Protein AF-A0A821HRF3-F1 (afdb_monomer)

Foldseek 3Di:
DPCQQPVPDLQGDDDAQDPDDPVDDPPPDRPLCGQPVHDDDDDDPVADDDDPDDADDDNVPDLSNPCQWDWDWDANDDDPCVVDPVRIDTPDTGGNVSPDDD

Structure (mmCIF, N/CA/C/O backbone):
data_AF-A0A821HRF3-F1
#
_entry.id   AF-A0A821HRF3-F1
#
loop_
_atom_site.group_PDB
_atom_site.id
_atom_site.type_symbol
_atom_site.label_atom_id
_atom_site.label_alt_id
_atom_site.label_comp_id
_atom_site.label_asym_id
_atom_site.label_entity_id
_atom_site.label_seq_id
_atom_site.pdbx_PDB_ins_code
_atom_site.Cartn_x
_atom_site.Cartn_y
_atom_site.Cartn_z
_atom_site.occupancy
_atom_site.B_iso_or_equiv
_atom_site.auth_seq_id
_atom_site.auth_comp_id
_atom_site.auth_asym_id
_atom_site.auth_atom_id
_atom_site.pdbx_PDB_model_num
ATOM 1 N N . MET A 1 1 ? -7.934 12.902 -0.879 1.00 73.56 1 MET A N 1
ATOM 2 C CA . MET A 1 1 ? -7.676 11.551 -1.425 1.00 73.56 1 MET A CA 1
ATOM 3 C C . MET A 1 1 ? -6.950 11.686 -2.757 1.00 73.56 1 MET A C 1
ATOM 5 O O . MET A 1 1 ? -7.300 12.603 -3.496 1.00 73.56 1 MET A O 1
ATOM 9 N N . PRO A 1 2 ? -5.943 10.854 -3.061 1.00 86.94 2 PRO A N 1
ATOM 10 C CA . PRO A 1 2 ? -5.278 10.880 -4.361 1.00 86.94 2 PRO A CA 1
ATOM 11 C C . PRO A 1 2 ? -6.200 10.274 -5.426 1.00 86.94 2 PRO A C 1
ATOM 13 O O . PRO A 1 2 ? -6.270 9.060 -5.575 1.00 86.94 2 PRO A O 1
ATOM 16 N N . VAL A 1 3 ? -6.944 11.128 -6.136 1.00 90.19 3 VAL A N 1
ATOM 17 C CA . VAL A 1 3 ? -8.017 10.718 -7.068 1.00 90.19 3 VAL A CA 1
ATOM 18 C C . VAL A 1 3 ? -7.541 9.744 -8.145 1.00 90.19 3 VAL A C 1
ATOM 20 O O . VAL A 1 3 ? -8.247 8.799 -8.460 1.00 90.19 3 VAL A O 1
ATOM 23 N N . GLN A 1 4 ? -6.304 9.907 -8.612 1.00 93.44 4 GLN A N 1
ATOM 24 C CA . GLN A 1 4 ? -5.691 9.077 -9.651 1.00 93.44 4 GLN A CA 1
ATOM 25 C C . GLN A 1 4 ? -5.400 7.632 -9.209 1.00 93.44 4 GLN A C 1
ATOM 27 O O . GLN A 1 4 ? -5.014 6.816 -10.031 1.00 93.44 4 GLN A O 1
ATOM 32 N N . ALA A 1 5 ? -5.519 7.314 -7.914 1.00 92.12 5 ALA A N 1
ATOM 33 C CA . ALA A 1 5 ? -5.417 5.939 -7.416 1.00 92.12 5 ALA A CA 1
ATOM 34 C C . ALA A 1 5 ? -6.780 5.223 -7.351 1.00 92.12 5 ALA A C 1
ATOM 36 O O . ALA A 1 5 ? -6.818 4.014 -7.143 1.00 92.12 5 ALA A O 1
ATOM 37 N N . PHE A 1 6 ? -7.892 5.959 -7.482 1.00 91.62 6 PHE A N 1
ATOM 38 C CA . PHE A 1 6 ? -9.253 5.458 -7.239 1.00 91.62 6 PHE A CA 1
ATOM 39 C C . PHE A 1 6 ? -10.254 5.863 -8.331 1.00 91.62 6 PHE A C 1
ATOM 41 O O . PHE A 1 6 ? -11.458 5.713 -8.140 1.00 91.62 6 PHE A O 1
ATOM 48 N N . ASP A 1 7 ? -9.788 6.393 -9.463 1.00 93.25 7 ASP A N 1
ATOM 49 C CA . ASP A 1 7 ? -10.635 6.831 -10.580 1.00 93.25 7 ASP A CA 1
ATOM 50 C C . ASP A 1 7 ? -10.966 5.704 -11.575 1.00 93.25 7 ASP A C 1
ATOM 52 O O . ASP A 1 7 ? -11.724 5.919 -12.520 1.00 93.25 7 ASP A O 1
ATOM 56 N N . GLY A 1 8 ? -10.418 4.501 -11.364 1.00 91.81 8 GLY A N 1
ATOM 57 C CA . GLY A 1 8 ? -10.627 3.342 -12.234 1.00 91.81 8 GLY A CA 1
ATOM 58 C C . GLY A 1 8 ? -9.991 3.484 -13.620 1.00 91.81 8 GLY A C 1
ATOM 59 O O . GLY A 1 8 ? -10.316 2.705 -14.516 1.00 91.81 8 GLY A O 1
ATOM 60 N N . ASN A 1 9 ? -9.105 4.463 -13.821 1.00 91.88 9 ASN A N 1
ATOM 61 C CA . ASN A 1 9 ? -8.481 4.740 -15.106 1.00 91.88 9 ASN A CA 1
ATOM 62 C C . ASN A 1 9 ? -6.989 4.383 -15.078 1.00 91.88 9 ASN A C 1
ATOM 64 O O . ASN A 1 9 ? -6.178 5.097 -14.508 1.00 91.88 9 ASN A O 1
ATOM 68 N N . ALA A 1 10 ? -6.599 3.323 -15.789 1.00 87.94 10 ALA A N 1
ATOM 69 C CA . ALA A 1 10 ? -5.199 2.888 -15.867 1.00 87.94 10 ALA A CA 1
ATOM 70 C C . ALA A 1 10 ? -4.263 3.870 -16.611 1.00 87.94 10 ALA A C 1
ATOM 72 O O . ALA A 1 10 ? -3.056 3.645 -16.678 1.00 87.94 10 ALA A O 1
ATOM 73 N N . ASN A 1 11 ? -4.797 4.950 -17.200 1.00 90.38 11 ASN A N 1
ATOM 74 C CA . ASN A 1 11 ? -3.987 6.000 -17.823 1.00 90.38 11 ASN A CA 1
ATOM 75 C C . ASN A 1 11 ? -3.545 7.092 -16.843 1.00 90.38 11 ASN A C 1
ATOM 77 O O . ASN A 1 11 ? -2.648 7.880 -17.156 1.00 90.38 11 ASN A O 1
ATOM 81 N N . THR A 1 12 ? -4.181 7.162 -15.678 1.00 92.38 12 THR A N 1
ATOM 82 C CA . THR A 1 12 ? -3.823 8.037 -14.566 1.00 92.38 12 THR A CA 1
ATOM 83 C C . THR A 1 12 ? -3.210 7.197 -13.448 1.00 92.38 12 THR A C 1
ATOM 85 O O . THR A 1 12 ? -3.389 5.987 -13.371 1.00 92.38 12 THR A O 1
ATOM 88 N N . LYS A 1 13 ? -2.386 7.832 -12.613 1.00 90.44 13 LYS A N 1
ATOM 89 C CA . LYS A 1 13 ? -1.656 7.154 -11.537 1.00 90.44 13 LYS A CA 1
ATOM 90 C C . LYS A 1 13 ? -1.399 8.092 -10.377 1.00 90.44 13 LYS A C 1
ATOM 92 O O . LYS A 1 13 ? -1.189 9.290 -10.565 1.00 90.44 13 LYS A O 1
ATOM 97 N N . TYR A 1 14 ? -1.348 7.521 -9.185 1.00 91.38 14 TYR A N 1
ATOM 98 C CA . TYR A 1 14 ? -0.732 8.157 -8.033 1.00 91.38 14 TYR A CA 1
ATOM 99 C C . TYR A 1 14 ? 0.721 7.694 -7.910 1.00 91.38 14 TYR A C 1
ATOM 101 O O . TYR A 1 14 ? 1.004 6.499 -7.945 1.00 91.38 14 TYR A O 1
ATOM 109 N N . THR A 1 15 ? 1.640 8.638 -7.727 1.00 87.50 15 THR A N 1
ATOM 110 C CA . THR A 1 15 ? 3.055 8.349 -7.480 1.00 87.50 15 THR A CA 1
ATOM 111 C C . THR A 1 15 ? 3.503 9.086 -6.231 1.00 87.50 15 THR A C 1
ATOM 113 O O . THR A 1 15 ? 3.341 10.301 -6.125 1.00 87.50 15 THR A O 1
ATOM 116 N N . SER A 1 16 ? 4.092 8.351 -5.294 1.00 87.88 16 SER A N 1
ATOM 117 C CA . SER A 1 16 ? 4.785 8.931 -4.150 1.00 87.88 16 SER A CA 1
ATOM 118 C C . SER A 1 16 ? 6.283 8.961 -4.432 1.00 87.88 16 SER A C 1
ATOM 120 O O . SER A 1 16 ? 6.853 7.968 -4.872 1.00 87.88 16 SER A O 1
ATOM 122 N N . PHE A 1 17 ? 6.926 10.092 -4.150 1.00 85.56 17 PHE A N 1
ATOM 123 C CA . PHE A 1 17 ? 8.386 10.224 -4.202 1.00 85.56 17 PHE A CA 1
ATOM 124 C C . PHE A 1 17 ? 9.0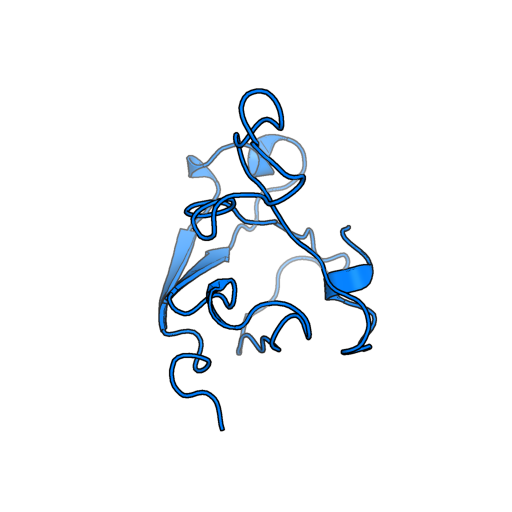19 10.179 -2.803 1.00 85.56 17 PHE A C 1
ATOM 126 O O . PHE A 1 17 ? 10.242 10.155 -2.670 1.00 85.56 17 PHE A O 1
ATOM 133 N N . GLY A 1 18 ? 8.202 10.127 -1.745 1.00 84.31 18 GLY A N 1
ATOM 134 C CA . GLY A 1 18 ? 8.680 10.167 -0.366 1.00 84.31 18 GLY A CA 1
ATOM 135 C C . GLY A 1 18 ? 9.559 11.387 -0.081 1.00 84.31 18 GLY A C 1
ATOM 136 O O . GLY A 1 18 ? 9.245 12.484 -0.542 1.00 84.31 18 GLY A O 1
ATOM 137 N N . PRO A 1 19 ? 10.665 11.222 0.667 1.00 78.56 19 PRO A N 1
ATOM 138 C CA . PRO A 1 19 ? 11.583 12.315 0.959 1.00 78.56 19 PRO A CA 1
ATOM 139 C C . PRO A 1 19 ? 12.512 12.660 -0.216 1.00 78.56 19 PRO A C 1
ATOM 141 O O . PRO A 1 19 ? 13.362 13.535 -0.051 1.00 78.56 19 PRO A O 1
ATOM 144 N N . CYS A 1 20 ? 12.402 11.991 -1.374 1.00 79.06 20 CYS A N 1
ATOM 145 C CA . CYS A 1 20 ? 13.220 12.336 -2.531 1.00 79.06 20 CYS A CA 1
ATOM 146 C C . CYS A 1 20 ? 12.941 13.775 -2.958 1.00 79.06 20 CYS A C 1
ATOM 148 O O . CYS A 1 20 ? 11.842 14.121 -3.393 1.00 79.06 20 CYS A O 1
ATOM 150 N N . LYS A 1 21 ? 13.971 14.607 -2.860 1.00 68.06 21 LYS A N 1
ATOM 151 C CA . LYS A 1 21 ? 13.973 15.966 -3.377 1.00 68.06 21 LYS A CA 1
ATOM 152 C C . LYS A 1 21 ? 14.621 15.975 -4.764 1.00 68.06 21 LYS A C 1
ATOM 154 O O . LYS A 1 21 ? 15.485 15.159 -5.075 1.00 68.06 21 LYS A O 1
ATOM 159 N N . LEU A 1 22 ? 14.182 16.908 -5.607 1.00 64.25 22 LEU A N 1
ATOM 160 C CA . LEU A 1 22 ? 14.698 17.129 -6.967 1.00 64.25 22 LEU A CA 1
ATOM 161 C C . LEU A 1 22 ? 16.137 17.682 -6.993 1.00 64.25 22 LEU A C 1
ATOM 163 O O . LEU A 1 22 ? 16.712 17.877 -8.062 1.00 64.25 22 LEU A O 1
ATOM 167 N N . ASP A 1 23 ? 16.723 17.956 -5.832 1.00 54.59 23 ASP A N 1
ATOM 168 C CA . ASP A 1 23 ? 17.923 18.766 -5.635 1.00 54.59 23 ASP A CA 1
ATOM 169 C C . ASP A 1 23 ? 19.244 18.046 -5.954 1.00 54.59 23 ASP A C 1
ATOM 171 O O . ASP A 1 23 ? 20.291 18.564 -5.594 1.00 54.59 23 ASP A O 1
ATOM 175 N N . ASN A 1 24 ? 19.219 16.919 -6.683 1.00 50.09 24 ASN A N 1
ATOM 176 C CA . ASN A 1 24 ? 20.403 16.290 -7.300 1.00 50.09 24 ASN A CA 1
ATOM 177 C C . ASN A 1 24 ? 20.104 15.479 -8.586 1.00 50.09 24 ASN A C 1
ATOM 179 O O . ASN A 1 24 ? 20.944 14.700 -9.047 1.00 50.09 24 ASN A O 1
ATOM 183 N N . CYS A 1 25 ? 18.928 15.641 -9.201 1.00 54.16 25 CYS A N 1
ATOM 184 C CA . CYS A 1 25 ? 18.578 14.922 -10.427 1.00 54.16 25 CYS A CA 1
ATOM 185 C C . CYS A 1 25 ? 19.342 15.501 -11.629 1.00 54.16 25 CYS A C 1
ATOM 187 O O . CYS A 1 25 ? 18.897 16.461 -12.260 1.00 54.16 25 CYS A O 1
ATOM 189 N N . LYS A 1 26 ? 20.475 14.895 -12.008 1.00 49.31 26 LYS A N 1
ATOM 190 C CA . LYS A 1 26 ? 21.021 15.078 -13.359 1.00 49.31 26 LYS A CA 1
ATOM 191 C C . LYS A 1 26 ? 20.011 14.506 -14.367 1.00 49.31 26 LYS A C 1
ATOM 193 O O . LYS A 1 26 ? 20.012 13.309 -14.620 1.00 49.31 26 LYS A O 1
ATOM 198 N N . GLY A 1 27 ? 19.141 15.359 -14.915 1.00 54.16 27 GLY A N 1
ATOM 199 C CA . GLY A 1 27 ? 18.286 15.031 -16.065 1.00 54.16 27 GLY A CA 1
ATOM 200 C C . GLY A 1 27 ? 16.801 14.751 -15.799 1.00 54.16 27 GLY A C 1
ATOM 201 O O . GLY A 1 27 ? 16.228 13.951 -16.525 1.00 54.16 27 GLY A O 1
ATOM 202 N N . ASN A 1 28 ? 16.151 15.398 -14.820 1.00 56.56 28 ASN A N 1
ATOM 203 C CA . ASN A 1 28 ? 14.689 15.306 -14.587 1.00 56.56 28 ASN A CA 1
ATOM 204 C C . ASN A 1 28 ? 14.133 13.900 -14.265 1.00 56.56 28 ASN A C 1
ATOM 206 O O . ASN A 1 28 ? 12.922 13.692 -14.319 1.00 56.56 28 ASN A O 1
ATOM 210 N N . LEU A 1 29 ? 14.984 12.938 -13.904 1.00 62.78 29 LEU A N 1
ATOM 211 C CA . LEU A 1 29 ? 14.566 11.591 -13.515 1.00 62.78 29 LEU A CA 1
ATOM 212 C C . LEU A 1 29 ? 14.686 11.427 -11.998 1.00 62.78 29 LEU A C 1
ATOM 214 O O . LEU A 1 29 ? 15.755 11.641 -11.423 1.00 62.78 29 LEU A O 1
ATOM 218 N N . PHE A 1 30 ? 13.586 11.043 -11.349 1.00 68.38 30 PHE A N 1
ATOM 219 C CA . PHE A 1 30 ? 13.629 10.559 -9.972 1.00 68.38 30 PHE A CA 1
ATOM 220 C C . PHE A 1 30 ? 14.274 9.166 -9.952 1.00 68.38 30 PHE A C 1
ATOM 222 O O . PHE A 1 30 ? 13.942 8.346 -10.812 1.00 68.38 30 PHE A O 1
ATOM 229 N N . PRO A 1 31 ? 15.163 8.870 -8.989 1.00 74.31 31 PRO A N 1
ATOM 230 C CA . PRO A 1 31 ? 15.632 7.510 -8.752 1.00 74.31 31 PRO A CA 1
ATOM 231 C C . PRO A 1 31 ? 14.480 6.498 -8.635 1.00 74.31 31 PRO A C 1
ATOM 233 O O . PRO A 1 31 ? 13.439 6.793 -8.050 1.00 74.31 31 PRO A O 1
ATOM 236 N N . GLU A 1 32 ? 14.679 5.283 -9.154 1.00 75.50 32 GLU A N 1
ATOM 237 C CA . GLU A 1 32 ? 13.672 4.201 -9.152 1.00 75.50 32 GLU A CA 1
ATOM 238 C C . GLU A 1 32 ? 13.251 3.774 -7.736 1.00 75.50 32 GLU A C 1
ATOM 240 O O . GLU A 1 32 ? 12.167 3.238 -7.541 1.00 75.50 32 GLU A O 1
ATOM 245 N N . ASN A 1 33 ? 14.098 4.034 -6.739 1.00 80.81 33 ASN A N 1
ATOM 246 C CA . ASN A 1 33 ? 13.844 3.750 -5.330 1.00 80.81 33 ASN A CA 1
ATOM 247 C C . ASN A 1 33 ? 13.122 4.894 -4.589 1.00 80.81 33 ASN A C 1
ATOM 249 O O . ASN A 1 33 ? 12.896 4.797 -3.379 1.00 80.81 33 ASN A O 1
ATOM 253 N N . CYS A 1 34 ? 12.760 5.981 -5.275 1.00 84.19 34 CYS A N 1
ATOM 254 C CA . CYS A 1 34 ? 11.924 7.019 -4.684 1.00 84.19 34 CYS A CA 1
ATOM 255 C C . CYS A 1 34 ? 10.518 6.489 -4.411 1.00 84.19 34 CYS A C 1
ATOM 257 O O . CYS A 1 34 ? 9.931 5.794 -5.233 1.00 84.19 34 CYS A O 1
ATOM 259 N N . GLY A 1 35 ? 9.982 6.821 -3.237 1.00 85.31 35 GLY A N 1
ATOM 260 C CA . GLY A 1 35 ? 8.695 6.293 -2.782 1.00 85.31 35 GLY A CA 1
ATOM 261 C C . GLY A 1 35 ? 8.766 4.940 -2.068 1.00 85.31 35 GLY A C 1
ATOM 262 O O . GLY A 1 35 ? 7.745 4.506 -1.531 1.00 85.31 35 GLY A O 1
ATOM 263 N N . LEU A 1 36 ? 9.937 4.294 -1.970 1.00 88.88 36 LEU A N 1
ATOM 264 C CA . LEU A 1 36 ? 10.089 3.123 -1.099 1.00 88.88 36 LEU A CA 1
ATOM 265 C C . LEU A 1 36 ? 9.745 3.478 0.352 1.00 88.88 36 LEU A C 1
ATOM 267 O O . LEU A 1 36 ? 10.100 4.551 0.842 1.00 88.88 36 LEU A O 1
ATOM 271 N N . ASN A 1 37 ? 9.069 2.553 1.038 1.00 90.00 37 ASN A N 1
ATOM 272 C CA . ASN A 1 37 ? 8.569 2.724 2.409 1.00 90.00 37 ASN A CA 1
ATOM 273 C C . ASN A 1 37 ? 7.643 3.939 2.583 1.00 90.00 37 ASN A 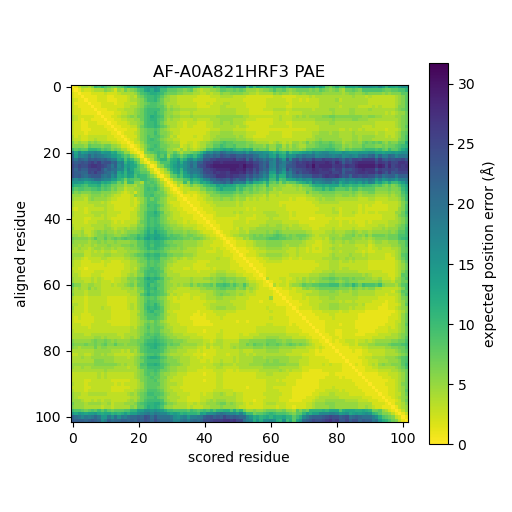C 1
ATOM 275 O O . ASN A 1 37 ? 7.545 4.509 3.668 1.00 90.00 37 ASN A O 1
ATOM 279 N N . THR A 1 38 ? 6.968 4.345 1.509 1.00 90.62 38 THR A N 1
ATOM 280 C CA . THR A 1 38 ? 5.884 5.322 1.569 1.00 90.62 38 THR A CA 1
ATOM 281 C C . THR A 1 38 ? 4.559 4.644 1.290 1.00 90.62 38 THR A C 1
ATOM 283 O O . THR A 1 38 ? 4.500 3.530 0.773 1.00 90.62 38 THR A O 1
ATOM 286 N N . GLY A 1 39 ? 3.484 5.338 1.625 1.00 90.38 39 GLY A N 1
ATOM 287 C CA . GLY A 1 39 ? 2.144 4.862 1.371 1.00 90.38 39 GLY A CA 1
ATOM 288 C C . GLY A 1 39 ? 1.147 5.997 1.469 1.00 90.38 39 GLY A C 1
ATOM 289 O O . GLY A 1 39 ? 1.497 7.174 1.579 1.00 90.38 39 GLY A O 1
ATOM 290 N N . LEU A 1 40 ? -0.114 5.611 1.440 1.00 91.75 40 LEU A N 1
ATOM 291 C CA . LEU A 1 40 ? -1.250 6.486 1.643 1.00 91.75 40 LEU A CA 1
ATOM 292 C C . LEU A 1 40 ? -2.224 5.771 2.569 1.00 91.75 40 LEU A C 1
ATOM 294 O O . LEU A 1 40 ? -2.271 4.543 2.596 1.00 91.75 40 LEU A O 1
ATOM 298 N N . TYR A 1 41 ? -3.028 6.544 3.285 1.00 92.31 41 TYR A N 1
ATOM 299 C CA . TYR A 1 41 ? -4.150 6.005 4.035 1.00 92.31 41 TYR A CA 1
ATOM 300 C C . TYR A 1 41 ? -5.453 6.663 3.592 1.00 92.31 41 TYR A C 1
ATOM 302 O O . TYR A 1 41 ? -5.467 7.773 3.049 1.00 92.31 41 TYR A O 1
ATOM 310 N N . LEU A 1 42 ? -6.556 5.959 3.826 1.00 90.00 42 LEU A N 1
ATOM 311 C CA . LEU A 1 42 ? -7.901 6.373 3.450 1.00 90.00 42 LEU A CA 1
ATOM 312 C C . LEU A 1 42 ? -8.802 6.250 4.675 1.00 90.00 42 LEU A C 1
ATOM 314 O O . LEU A 1 42 ? -8.747 5.246 5.381 1.00 90.00 42 LEU A O 1
ATOM 318 N N . ALA A 1 43 ? -9.657 7.245 4.897 1.00 89.88 43 ALA A N 1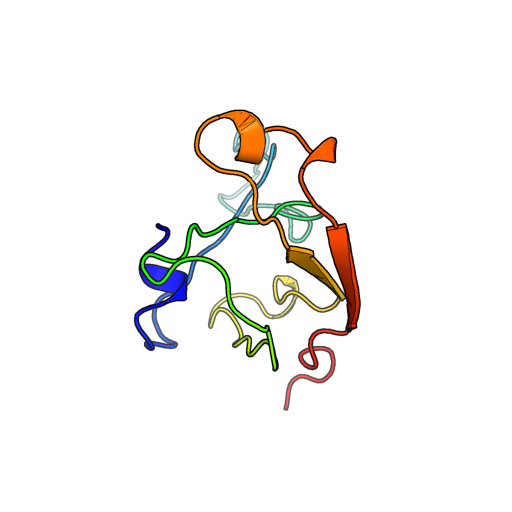
ATOM 319 C CA . ALA A 1 43 ? -10.767 7.128 5.834 1.00 89.88 43 ALA A CA 1
ATOM 320 C C . ALA A 1 43 ? -12.027 6.756 5.046 1.00 89.88 43 ALA A C 1
ATOM 322 O O . ALA A 1 43 ? -12.471 7.515 4.182 1.00 89.88 43 ALA A O 1
ATOM 323 N N . LEU A 1 44 ? -12.590 5.582 5.324 1.00 87.94 44 LEU A N 1
ATOM 324 C CA . LEU A 1 44 ? -13.804 5.117 4.662 1.00 87.94 44 LEU A CA 1
ATOM 325 C C . LEU A 1 44 ? -15.020 5.848 5.235 1.00 87.94 44 LEU A C 1
ATOM 327 O O . LEU A 1 44 ? -15.269 5.808 6.439 1.00 87.94 44 LEU A O 1
ATOM 331 N N . GLN A 1 45 ? -15.808 6.493 4.371 1.00 87.56 45 GLN A N 1
ATOM 332 C CA . GLN A 1 45 ? -17.008 7.224 4.802 1.00 87.56 45 GLN A CA 1
ATOM 333 C C . GLN A 1 45 ? -18.080 6.307 5.405 1.00 87.56 45 GLN A C 1
ATOM 335 O O . GLN A 1 45 ? -18.862 6.745 6.241 1.00 87.56 45 GLN A O 1
ATOM 340 N N . GLN A 1 46 ? -18.091 5.031 5.014 1.00 88.25 46 GLN A N 1
ATOM 341 C CA . GLN A 1 46 ? -19.010 4.020 5.542 1.00 88.25 46 GLN A CA 1
ATOM 342 C C . GLN A 1 46 ? -18.650 3.520 6.955 1.00 88.25 46 GLN A C 1
ATOM 344 O O . GLN A 1 46 ? -19.371 2.689 7.502 1.00 88.25 46 GLN A O 1
ATOM 349 N N . GLY A 1 47 ? -17.557 4.008 7.553 1.00 88.31 47 GLY A N 1
ATOM 350 C CA . GLY A 1 47 ? -17.091 3.578 8.870 1.00 88.31 47 GLY A CA 1
ATOM 351 C C . GLY A 1 47 ? -16.257 2.296 8.821 1.00 88.31 47 GLY A C 1
ATOM 352 O O . GLY A 1 47 ? -15.566 2.034 7.839 1.00 88.31 47 GLY A O 1
ATOM 353 N N . ALA A 1 48 ? -16.288 1.520 9.907 1.00 90.56 48 ALA A N 1
ATOM 354 C CA . ALA A 1 48 ? -15.496 0.299 10.042 1.00 90.56 48 ALA A CA 1
ATOM 355 C C . ALA A 1 48 ? -15.968 -0.794 9.068 1.00 90.56 48 ALA A C 1
ATOM 357 O O . ALA A 1 48 ? -17.158 -1.097 8.980 1.00 90.56 48 ALA A O 1
ATOM 358 N N . THR A 1 49 ? -15.022 -1.413 8.362 1.00 91.44 49 THR A N 1
ATOM 359 C CA . THR A 1 49 ? -15.293 -2.426 7.332 1.00 91.44 49 THR A CA 1
ATOM 360 C C . THR A 1 49 ? -14.301 -3.571 7.389 1.00 91.44 49 THR A C 1
ATOM 362 O O . THR A 1 49 ? -13.131 -3.369 7.712 1.00 91.44 49 THR A O 1
ATOM 365 N N . PHE A 1 50 ? -14.735 -4.753 6.960 1.00 91.62 50 PHE A N 1
ATOM 366 C CA . PHE A 1 50 ? -13.835 -5.874 6.715 1.00 91.62 50 PHE A CA 1
ATOM 367 C C . PHE A 1 50 ? -13.143 -5.725 5.361 1.00 91.62 50 PHE A C 1
ATOM 369 O O . PHE A 1 50 ? -13.804 -5.578 4.333 1.00 91.62 50 PHE A O 1
ATOM 376 N N . ILE A 1 51 ? -11.812 -5.794 5.359 1.00 90.94 51 ILE A N 1
ATOM 377 C CA . ILE A 1 51 ? -11.033 -5.844 4.123 1.00 90.94 51 ILE A CA 1
ATOM 378 C C . ILE A 1 51 ? -10.991 -7.293 3.639 1.00 90.94 51 ILE A C 1
ATOM 380 O O . ILE A 1 51 ? -10.540 -8.176 4.363 1.00 90.94 51 ILE A O 1
ATOM 384 N N . VAL A 1 52 ? -11.455 -7.526 2.412 1.00 93.12 52 VAL A N 1
ATOM 385 C CA . VAL A 1 52 ? -11.479 -8.860 1.782 1.00 93.12 52 VAL A CA 1
ATOM 386 C C . VAL A 1 52 ? -10.408 -9.035 0.704 1.00 93.12 52 VAL A C 1
ATOM 388 O O . VAL A 1 52 ? -10.153 -10.152 0.267 1.00 93.12 52 VAL A O 1
ATOM 391 N N . GLY A 1 53 ? -9.768 -7.945 0.278 1.00 91.50 53 GLY A N 1
ATOM 392 C CA . GLY A 1 53 ? -8.720 -7.972 -0.733 1.00 91.50 53 GLY A CA 1
ATOM 393 C C . GLY A 1 53 ? -8.175 -6.585 -1.058 1.00 91.50 53 GLY A C 1
ATOM 394 O O . GLY A 1 53 ? -8.761 -5.567 -0.690 1.00 91.50 53 GLY A O 1
ATOM 395 N N . LEU A 1 54 ? -7.048 -6.576 -1.765 1.00 91.12 54 LEU A N 1
ATOM 396 C CA . LEU A 1 54 ? -6.400 -5.397 -2.329 1.00 91.12 54 LEU A CA 1
ATOM 397 C C . L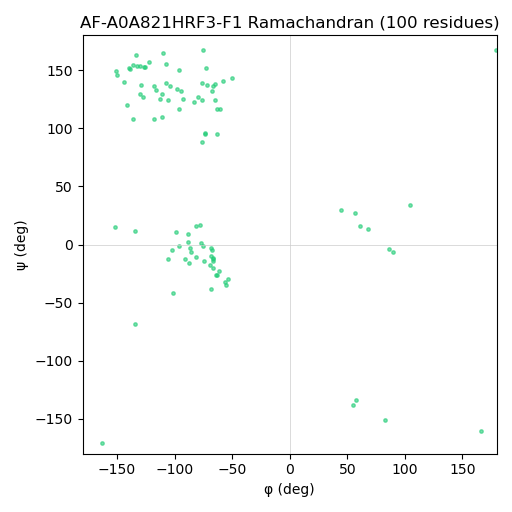EU A 1 54 ? -6.102 -5.696 -3.799 1.00 91.12 54 LEU A C 1
ATOM 399 O O . LEU A 1 54 ? -5.513 -6.730 -4.106 1.00 91.12 54 LEU A O 1
ATOM 403 N N . GLN A 1 55 ? -6.494 -4.790 -4.690 1.00 92.12 55 GLN A N 1
ATOM 404 C CA . GLN A 1 55 ? -6.150 -4.855 -6.105 1.00 92.12 55 GLN A CA 1
ATOM 405 C C . GLN A 1 55 ? -5.289 -3.646 -6.458 1.00 92.12 55 GLN A C 1
ATOM 407 O O . GLN A 1 55 ? -5.611 -2.519 -6.089 1.00 92.12 55 GLN A O 1
ATOM 412 N N . LEU A 1 56 ? -4.194 -3.897 -7.167 1.00 91.81 56 LEU A N 1
ATOM 413 C CA . LEU A 1 56 ? -3.274 -2.882 -7.664 1.00 91.81 56 LEU A CA 1
ATOM 414 C C . LEU A 1 56 ? -3.114 -3.062 -9.174 1.00 91.81 56 LEU A C 1
ATOM 416 O O . LEU A 1 56 ? -3.264 -4.168 -9.693 1.00 91.81 56 LEU A O 1
ATOM 420 N N . SER A 1 57 ? -2.808 -1.969 -9.865 1.00 90.44 57 SER A N 1
ATOM 421 C CA . SER A 1 57 ? -2.460 -1.961 -11.287 1.00 90.44 57 SER A CA 1
ATOM 422 C C . SER A 1 57 ? -1.170 -1.170 -11.486 1.00 90.44 57 SER A C 1
ATOM 424 O O . SER A 1 57 ? -0.830 -0.325 -10.653 1.00 90.44 57 SER A O 1
ATOM 426 N N . THR A 1 58 ? -0.428 -1.493 -12.543 1.00 89.69 58 THR A N 1
ATOM 427 C CA . THR A 1 58 ? 0.853 -0.851 -12.857 1.00 89.69 58 THR A CA 1
ATOM 428 C C . THR A 1 58 ? 0.647 0.574 -13.368 1.00 89.69 58 THR A C 1
ATOM 430 O O . THR A 1 58 ? -0.387 0.915 -13.943 1.00 89.69 58 THR A O 1
ATOM 433 N N . GLY A 1 59 ? 1.642 1.434 -13.148 1.00 85.69 59 GLY A N 1
ATOM 434 C CA . GLY A 1 59 ? 1.538 2.883 -13.368 1.00 85.69 59 GLY A CA 1
ATOM 435 C C . GLY A 1 59 ? 1.721 3.366 -14.810 1.00 85.69 59 GLY A C 1
ATOM 436 O O . GLY A 1 59 ? 2.000 4.548 -14.994 1.00 85.69 59 GLY A O 1
ATOM 437 N N . 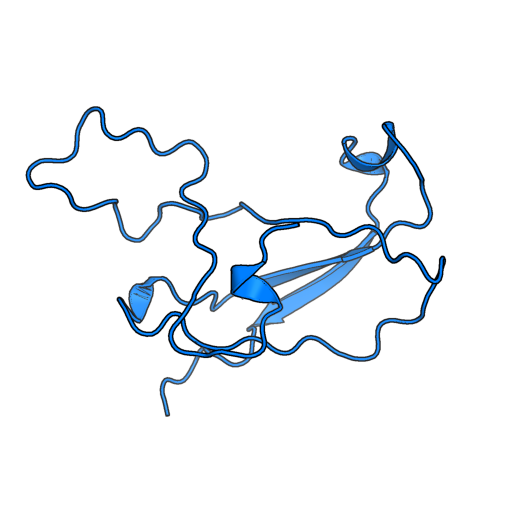ASN A 1 60 ? 1.633 2.488 -15.816 1.00 84.81 60 ASN A N 1
ATOM 438 C CA . ASN A 1 60 ? 1.827 2.771 -17.250 1.00 84.81 60 ASN A CA 1
ATOM 439 C C . ASN A 1 60 ? 3.047 3.652 -17.625 1.00 84.81 60 ASN A C 1
ATOM 441 O O . ASN A 1 60 ? 3.004 4.389 -18.610 1.00 84.81 60 ASN A O 1
ATOM 445 N N . ASP A 1 61 ? 4.131 3.616 -16.841 1.00 83.50 61 ASP A N 1
ATOM 446 C CA . ASP A 1 61 ? 5.277 4.517 -17.007 1.00 83.50 61 ASP A CA 1
ATOM 447 C C . ASP A 1 61 ? 6.654 3.832 -16.945 1.00 83.50 61 ASP A C 1
ATOM 449 O O . ASP A 1 61 ? 7.344 3.761 -17.957 1.00 83.50 61 ASP A O 1
ATOM 453 N N . PHE A 1 62 ? 7.071 3.328 -15.784 1.00 83.75 62 PHE A N 1
ATOM 454 C CA . PHE A 1 62 ? 8.338 2.643 -15.559 1.00 83.75 62 PHE A CA 1
ATOM 455 C C . PHE A 1 62 ? 8.073 1.394 -14.706 1.00 83.75 62 PHE A C 1
ATOM 457 O O . PHE A 1 62 ? 7.868 1.549 -13.500 1.00 83.75 62 PHE A O 1
ATOM 464 N N . PRO A 1 63 ? 8.162 0.173 -15.279 1.00 84.75 63 PRO A N 1
ATOM 465 C CA . PRO A 1 63 ? 7.855 -1.080 -14.571 1.00 84.75 63 PRO A CA 1
ATOM 466 C C . PRO A 1 63 ? 8.613 -1.258 -13.250 1.00 84.75 63 PRO A C 1
ATOM 468 O O . PRO A 1 63 ? 8.131 -1.833 -12.282 1.00 84.75 63 PRO A O 1
ATOM 471 N N . ARG A 1 64 ? 9.822 -0.693 -13.158 1.00 83.56 64 ARG A N 1
ATOM 472 C CA . ARG A 1 64 ? 10.646 -0.750 -11.943 1.00 83.56 64 ARG A CA 1
ATOM 473 C C . ARG A 1 64 ? 10.077 0.012 -10.743 1.00 83.56 64 ARG A C 1
ATOM 475 O O . ARG A 1 64 ? 10.584 -0.167 -9.641 1.00 83.56 64 ARG A O 1
ATOM 482 N N . ARG A 1 65 ? 9.063 0.856 -10.944 1.00 85.50 65 ARG A N 1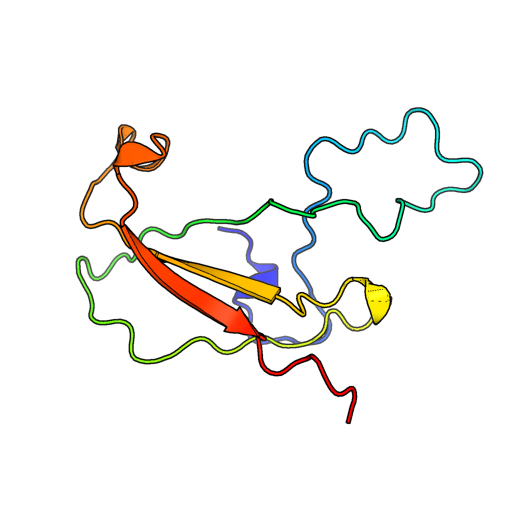
ATOM 483 C CA . ARG A 1 65 ? 8.360 1.573 -9.869 1.00 85.50 65 ARG A CA 1
ATOM 484 C C . ARG A 1 65 ? 7.083 0.871 -9.418 1.00 85.50 65 ARG A C 1
ATOM 486 O O . ARG A 1 65 ? 6.434 1.363 -8.495 1.00 85.50 65 ARG A O 1
ATOM 493 N N . ASP A 1 66 ? 6.728 -0.254 -10.034 1.00 89.25 66 ASP A N 1
ATOM 494 C CA . ASP A 1 66 ? 5.562 -1.012 -9.609 1.00 89.25 66 ASP A CA 1
ATOM 495 C C . ASP A 1 66 ? 5.774 -1.572 -8.191 1.00 89.25 66 ASP A C 1
ATOM 497 O O . ASP A 1 66 ? 6.866 -2.044 -7.846 1.00 89.25 66 ASP A O 1
ATOM 501 N N . PRO A 1 67 ? 4.750 -1.519 -7.322 1.00 90.31 67 PRO A N 1
ATOM 502 C CA . PRO A 1 67 ? 4.890 -1.920 -5.930 1.00 90.31 67 PRO A CA 1
ATOM 503 C C . PRO A 1 67 ? 4.915 -3.446 -5.818 1.00 90.31 67 PRO A C 1
ATOM 505 O O . PRO A 1 67 ? 3.881 -4.079 -5.638 1.00 90.31 67 PRO A O 1
ATOM 508 N N . ILE A 1 68 ? 6.097 -4.058 -5.919 1.00 91.94 68 ILE A N 1
ATOM 509 C CA . ILE A 1 68 ? 6.257 -5.523 -5.856 1.00 91.94 68 ILE A CA 1
ATOM 510 C C . ILE A 1 68 ? 5.951 -6.079 -4.461 1.00 91.94 68 ILE A C 1
ATOM 512 O O . ILE A 1 68 ? 5.357 -7.150 -4.333 1.00 91.94 68 ILE A O 1
ATOM 516 N N . MET A 1 69 ? 6.349 -5.343 -3.421 1.00 93.56 69 MET A N 1
ATOM 517 C CA . MET A 1 69 ? 6.118 -5.666 -2.014 1.00 93.56 69 MET A CA 1
ATOM 518 C C . MET A 1 69 ? 5.257 -4.577 -1.384 1.00 93.56 69 MET A C 1
ATOM 520 O O . MET A 1 69 ? 5.510 -3.393 -1.603 1.00 93.56 69 MET A O 1
ATOM 524 N N . VAL A 1 70 ? 4.265 -4.972 -0.590 1.00 95.62 70 VAL A N 1
ATOM 525 C CA . VAL A 1 70 ? 3.334 -4.055 0.072 1.00 95.62 70 VAL A CA 1
ATOM 526 C C . VAL A 1 70 ? 3.045 -4.497 1.498 1.00 95.62 70 VAL A C 1
ATOM 528 O O . VAL A 1 70 ? 3.047 -5.690 1.813 1.00 95.62 70 VAL A O 1
ATOM 531 N N . THR A 1 71 ? 2.743 -3.518 2.344 1.00 96.44 71 THR A N 1
ATOM 532 C CA . THR A 1 71 ? 2.031 -3.727 3.601 1.00 96.44 71 THR A CA 1
ATOM 533 C C . THR A 1 71 ? 0.613 -3.184 3.461 1.00 96.44 71 THR A C 1
ATOM 535 O O . THR A 1 71 ? 0.387 -2.134 2.862 1.00 96.44 71 THR A O 1
ATOM 538 N N . LEU A 1 72 ? -0.354 -3.919 3.998 1.00 96.12 72 LEU A N 1
ATOM 539 C CA . LEU A 1 72 ? -1.719 -3.454 4.198 1.00 96.12 72 LEU A CA 1
ATOM 540 C C . LEU A 1 72 ? -1.946 -3.356 5.698 1.00 96.12 72 LEU A C 1
ATOM 542 O O . LEU A 1 72 ? -1.767 -4.337 6.422 1.00 96.12 72 LEU A O 1
ATOM 546 N N . GLU A 1 73 ? -2.363 -2.184 6.147 1.00 96.00 73 GLU A N 1
ATOM 547 C CA . GLU A 1 73 ? -2.632 -1.891 7.548 1.00 96.00 73 GLU A CA 1
ATOM 548 C C . GLU A 1 73 ? -4.040 -1.313 7.690 1.00 96.00 73 GLU A C 1
ATOM 550 O O . GLU A 1 73 ? -4.575 -0.706 6.761 1.00 96.00 73 GLU A O 1
ATOM 555 N N . GLY A 1 74 ? -4.650 -1.504 8.858 1.00 95.50 74 GLY A N 1
ATOM 556 C CA . GLY A 1 74 ? -5.978 -0.982 9.165 1.00 95.50 74 GLY A CA 1
ATOM 557 C C . GLY A 1 74 ? -6.033 -0.287 10.515 1.00 95.50 74 GLY A C 1
ATOM 558 O O . GLY A 1 74 ? -5.275 -0.606 11.431 1.00 95.50 74 GLY A O 1
ATOM 559 N N . SER A 1 75 ? -6.964 0.656 10.639 1.00 95.19 75 SER A N 1
ATOM 560 C CA . SER A 1 75 ? -7.252 1.358 11.882 1.00 95.19 75 SER A CA 1
ATOM 561 C C . SER A 1 75 ? -8.746 1.640 12.003 1.00 95.19 75 SER A C 1
ATOM 563 O O . SER A 1 75 ? -9.381 2.041 11.032 1.00 95.19 75 SER A O 1
ATOM 565 N N . ASN A 1 76 ? -9.284 1.482 13.213 1.00 93.81 76 ASN A N 1
ATOM 566 C CA . ASN A 1 76 ? -10.619 1.969 13.585 1.00 93.81 76 ASN A CA 1
ATOM 567 C C . ASN A 1 76 ? -10.551 3.310 14.345 1.00 93.81 76 ASN A C 1
ATOM 569 O O . ASN A 1 76 ? -11.540 3.740 14.935 1.00 93.81 76 ASN A O 1
ATOM 573 N N . GLN A 1 77 ? -9.379 3.953 14.383 1.00 93.94 77 GLN A N 1
ATOM 574 C CA . GLN A 1 77 ? -9.215 5.289 14.953 1.00 93.94 77 GLN A CA 1
ATOM 575 C C . GLN A 1 77 ? -9.770 6.362 14.005 1.00 93.94 77 GLN A C 1
ATOM 577 O O . GLN A 1 77 ? -10.052 6.107 12.836 1.00 93.94 77 GLN A O 1
ATOM 582 N N . SER A 1 78 ? -9.918 7.589 14.504 1.00 91.38 78 SER A N 1
ATOM 583 C CA . SER A 1 78 ? -10.440 8.717 13.731 1.00 91.38 78 SER A CA 1
ATOM 584 C C . SER A 1 78 ? -9.598 9.981 13.909 1.00 91.38 78 SER A C 1
ATOM 586 O O . SER A 1 78 ? -8.790 10.102 14.834 1.00 91.38 78 SER A O 1
ATOM 588 N N . GLY A 1 79 ? -9.781 10.935 12.992 1.00 89.88 79 GLY A N 1
ATOM 589 C CA . GLY A 1 79 ? -9.152 12.251 13.063 1.00 89.88 79 GLY A CA 1
ATOM 590 C C . GLY A 1 79 ? -7.626 12.184 13.120 1.00 89.88 79 GLY A C 1
ATOM 591 O O . GLY A 1 79 ? -6.988 11.458 12.358 1.00 89.88 79 GLY A O 1
ATOM 592 N N . THR A 1 80 ? -7.038 12.949 14.037 1.00 92.62 80 THR A N 1
ATOM 593 C CA . THR A 1 80 ? -5.582 13.072 14.181 1.00 92.62 80 THR A CA 1
ATOM 594 C C . THR A 1 80 ? -4.906 11.784 14.635 1.00 92.62 80 THR A C 1
ATOM 596 O O . THR A 1 80 ? -3.721 11.624 14.385 1.00 92.62 80 THR A O 1
ATOM 599 N N . ASN A 1 81 ? -5.623 10.834 15.243 1.00 94.25 81 ASN A N 1
ATOM 600 C CA . ASN A 1 81 ? -5.010 9.569 15.655 1.00 94.25 81 ASN A CA 1
ATOM 601 C C . ASN A 1 81 ? -4.502 8.764 14.452 1.00 94.25 81 ASN A C 1
ATOM 603 O O . ASN A 1 81 ? -3.541 8.014 14.593 1.00 94.25 81 ASN A O 1
ATOM 607 N N . LEU A 1 82 ? -5.078 8.947 13.260 1.00 92.94 82 LEU A N 1
ATOM 608 C CA . LEU A 1 82 ? -4.637 8.259 12.041 1.00 92.94 82 LEU A CA 1
ATOM 609 C C . LEU A 1 82 ? -3.233 8.678 11.575 1.00 92.94 82 LEU A C 1
ATOM 611 O O . LEU A 1 82 ? -2.632 7.974 10.767 1.00 92.94 82 LEU A O 1
ATOM 615 N N . THR A 1 83 ? -2.678 9.780 12.091 1.00 92.19 83 THR A N 1
ATOM 616 C CA . THR A 1 83 ? -1.293 10.190 11.797 1.00 92.19 83 THR A CA 1
ATOM 617 C C . THR A 1 83 ? -0.262 9.525 12.709 1.00 92.19 83 THR A C 1
ATOM 619 O O . THR A 1 83 ? 0.939 9.668 12.485 1.00 92.19 83 THR A O 1
ATOM 622 N N . LEU A 1 84 ? -0.708 8.783 13.726 1.00 93.94 84 LEU A N 1
ATOM 623 C CA . LEU A 1 84 ? 0.159 8.042 14.634 1.00 93.94 84 LEU A CA 1
ATOM 624 C C . LEU A 1 84 ? 0.337 6.615 14.122 1.00 93.94 84 LEU A C 1
ATOM 626 O O . LEU A 1 84 ? -0.642 5.889 13.962 1.00 93.94 84 LEU A O 1
ATOM 630 N N . GLY A 1 85 ? 1.585 6.179 13.941 1.00 91.00 85 GLY A N 1
ATOM 631 C CA . GLY A 1 85 ? 1.887 4.801 13.528 1.00 91.00 85 GLY A CA 1
ATOM 632 C C . GLY A 1 85 ? 1.296 3.747 14.473 1.00 91.00 85 GLY A C 1
ATOM 633 O O . GLY A 1 85 ? 0.831 2.708 14.025 1.00 91.00 85 GLY A O 1
ATOM 634 N N . SER A 1 86 ? 1.201 4.049 15.772 1.00 95.75 86 SER A N 1
ATOM 635 C CA . SER A 1 86 ? 0.602 3.161 16.779 1.00 95.75 86 SER A CA 1
ATOM 636 C C . SER A 1 86 ? -0.904 2.932 16.611 1.00 95.75 86 SER A C 1
ATOM 638 O O . SER A 1 86 ? -1.463 2.069 17.282 1.00 95.75 86 SER A O 1
ATOM 640 N N . SER A 1 87 ? -1.576 3.706 15.757 1.00 96.69 87 SER A N 1
ATOM 641 C CA . SER A 1 87 ? -2.998 3.524 15.452 1.00 96.69 87 SER A CA 1
ATOM 642 C C . SER A 1 87 ? -3.253 2.430 14.419 1.00 96.69 87 SER A C 1
ATOM 644 O O . SER A 1 87 ? -4.412 2.067 14.210 1.00 96.69 87 SER A O 1
ATOM 646 N N . TRP A 1 88 ? -2.211 1.927 13.762 1.00 96.50 88 TRP A N 1
ATOM 647 C CA . TRP A 1 88 ? -2.313 1.003 12.641 1.00 96.50 88 TRP A CA 1
ATOM 648 C C . TRP A 1 88 ? -1.968 -0.419 13.073 1.00 96.50 88 TRP A C 1
ATOM 650 O O . TRP A 1 88 ? -1.020 -0.659 13.815 1.00 96.50 88 TRP A O 1
ATOM 660 N N . THR A 1 89 ? -2.774 -1.375 12.620 1.00 96.56 89 THR A N 1
ATOM 661 C CA . THR A 1 89 ? -2.531 -2.807 12.803 1.00 96.56 89 THR A CA 1
ATOM 662 C C . THR A 1 89 ? -2.198 -3.425 11.458 1.00 96.56 89 THR A C 1
ATOM 664 O O . THR A 1 89 ? -2.940 -3.236 10.492 1.00 96.56 89 THR A O 1
ATOM 667 N N . LEU A 1 90 ? -1.103 -4.183 11.400 1.00 96.88 90 LEU A N 1
ATOM 668 C CA . LEU A 1 90 ? -0.715 -4.921 10.205 1.00 96.88 90 LEU A CA 1
ATOM 669 C C . LEU A 1 90 ? -1.755 -6.000 9.878 1.00 96.88 90 LEU A C 1
ATOM 671 O O . LEU A 1 90 ? -2.038 -6.867 10.702 1.00 96.88 90 LEU A O 1
ATOM 675 N N . ILE A 1 91 ? -2.291 -5.952 8.661 1.00 95.94 91 ILE A N 1
ATOM 676 C CA . ILE A 1 91 ? -3.228 -6.943 8.115 1.00 95.94 91 ILE A CA 1
ATOM 677 C C . ILE A 1 91 ? -2.488 -7.899 7.177 1.00 95.94 91 ILE A C 1
ATOM 679 O O . ILE A 1 91 ? -2.717 -9.106 7.213 1.00 95.94 91 ILE A O 1
ATOM 683 N N . TYR A 1 92 ? -1.589 -7.374 6.341 1.00 96.56 92 TYR A N 1
ATOM 684 C CA . TYR A 1 92 ? -0.818 -8.164 5.383 1.00 96.56 92 TYR A CA 1
ATOM 685 C C . TYR A 1 92 ? 0.556 -7.542 5.119 1.00 96.56 92 TYR A C 1
ATOM 687 O O . TYR A 1 92 ? 0.690 -6.323 5.081 1.00 96.56 92 TYR A O 1
ATOM 695 N N . SER A 1 93 ? 1.564 -8.386 4.893 1.00 96.88 93 SER A N 1
ATOM 696 C CA . SER A 1 93 ? 2.894 -7.996 4.416 1.00 96.88 93 SER A CA 1
ATOM 697 C C . SER A 1 93 ? 3.392 -9.049 3.433 1.00 96.88 93 SER A C 1
ATOM 699 O O . SER A 1 93 ? 3.488 -10.228 3.782 1.00 96.88 93 SER A O 1
ATOM 701 N N . GLY A 1 94 ? 3.673 -8.651 2.193 1.00 95.19 94 GLY A N 1
ATOM 702 C CA . 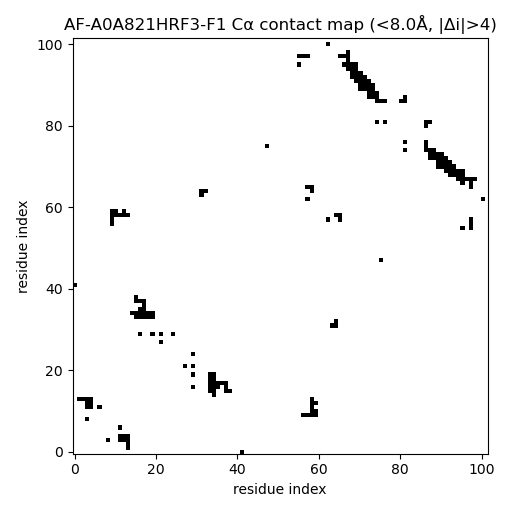GLY A 1 94 ? 4.075 -9.600 1.160 1.00 95.19 94 GLY A CA 1
ATOM 703 C C . GLY A 1 94 ? 4.030 -9.038 -0.254 1.00 95.19 94 GLY A C 1
ATOM 704 O O . GLY A 1 94 ? 4.079 -7.827 -0.462 1.00 95.19 94 GLY A O 1
ATOM 705 N N . ARG A 1 95 ? 3.980 -9.940 -1.239 1.00 94.25 95 ARG A N 1
ATOM 706 C CA . ARG A 1 95 ? 3.961 -9.588 -2.663 1.00 94.25 95 ARG A CA 1
ATOM 707 C C . ARG A 1 95 ? 2.587 -9.077 -3.088 1.00 94.25 95 ARG A C 1
ATOM 709 O O . ARG A 1 95 ? 1.576 -9.677 -2.748 1.00 94.25 95 ARG A O 1
ATOM 716 N N . SER A 1 96 ? 2.558 -8.041 -3.919 1.00 93.12 96 SER A N 1
ATOM 717 C CA . SER A 1 96 ? 1.317 -7.460 -4.461 1.00 93.12 96 SER A CA 1
ATOM 718 C C . SER A 1 96 ? 0.641 -8.287 -5.556 1.00 93.12 96 SER A C 1
ATOM 720 O O . SER A 1 96 ? -0.491 -7.996 -5.930 1.00 93.12 96 SER A O 1
ATOM 722 N N . GLY A 1 97 ? 1.346 -9.274 -6.115 1.00 89.88 97 GLY A N 1
ATOM 723 C CA . GLY A 1 97 ? 0.937 -9.965 -7.341 1.00 89.88 97 GLY A CA 1
ATOM 724 C C . GLY A 1 97 ? 1.469 -9.322 -8.627 1.00 89.88 97 GLY A C 1
ATOM 725 O O . GLY A 1 97 ? 1.367 -9.941 -9.676 1.00 89.88 97 GLY A O 1
ATOM 726 N N . LEU A 1 98 ? 2.125 -8.157 -8.549 1.00 89.31 98 LEU A N 1
ATOM 727 C CA . LEU A 1 98 ? 2.756 -7.477 -9.695 1.00 89.31 98 LEU A CA 1
ATOM 728 C C . LEU A 1 98 ? 4.215 -7.913 -9.941 1.00 89.31 98 LEU A C 1
ATOM 730 O O . LEU A 1 98 ? 4.932 -7.302 -10.720 1.00 89.31 98 LEU A O 1
ATOM 734 N N . ALA A 1 99 ? 4.688 -8.958 -9.252 1.00 76.06 99 ALA A N 1
ATOM 735 C CA . ALA A 1 99 ? 6.074 -9.439 -9.349 1.00 76.06 99 ALA A CA 1
ATOM 736 C C . ALA A 1 99 ? 6.420 -10.08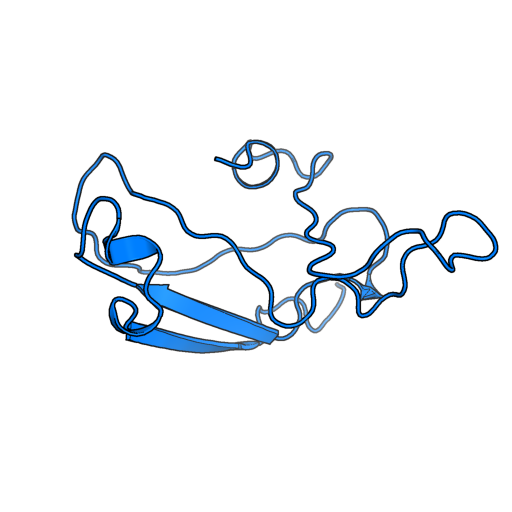0 -10.704 1.00 76.06 99 ALA A C 1
ATOM 738 O O . ALA A 1 99 ? 7.596 -10.257 -11.017 1.00 76.06 99 ALA A O 1
ATOM 739 N N . THR A 1 100 ? 5.406 -10.462 -11.470 1.00 66.19 100 THR A N 1
ATOM 740 C CA . THR A 1 100 ? 5.526 -10.979 -12.830 1.00 66.19 100 THR A CA 1
ATOM 741 C C . THR A 1 100 ? 4.792 -10.008 -13.739 1.00 66.19 100 THR A C 1
ATOM 743 O O . THR A 1 100 ? 3.565 -9.940 -13.671 1.00 66.19 100 THR A O 1
ATOM 746 N N . ASP A 1 101 ? 5.544 -9.245 -14.528 1.00 53.53 101 ASP A N 1
ATOM 747 C CA . ASP A 1 101 ? 5.001 -8.461 -15.640 1.00 53.53 101 ASP A CA 1
ATOM 748 C C . ASP A 1 101 ? 4.402 -9.462 -16.651 1.00 53.53 101 ASP A C 1
ATOM 750 O O . ASP A 1 101 ? 5.140 -10.364 -17.070 1.00 53.53 101 ASP A O 1
ATOM 754 N N . PRO A 1 102 ? 3.083 -9.443 -16.917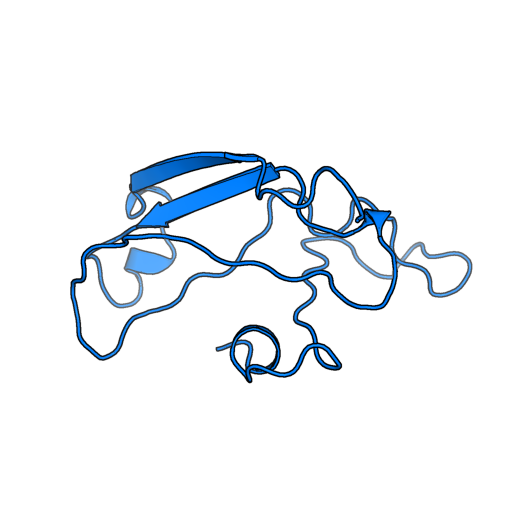 1.00 52.16 102 PRO A N 1
ATOM 755 C CA . PRO A 1 102 ? 2.453 -10.378 -17.847 1.00 52.16 102 PRO A CA 1
ATOM 756 C C . PRO A 1 102 ? 2.922 -10.203 -19.298 1.00 52.16 102 PRO A C 1
ATOM 758 O O . PRO A 1 102 ? 3.182 -9.057 -19.724 1.00 52.16 102 PRO A O 1
#

Mean predicted aligned error: 5.87 Å

Solvent-accessible surface area (backbone atoms only — not comparable to full-atom values): 7122 Å² total; per-residue (Å²): 130,70,59,43,70,72,67,85,46,70,91,47,57,67,81,62,43,62,90,64,68,78,88,76,42,88,77,88,53,78,63,70,72,44,24,66,98,54,88,85,88,83,85,60,89,86,54,87,76,87,84,89,78,83,87,84,80,65,68,82,79,58,80,80,63,46,64,38,63,46,75,43,67,47,62,88,64,60,78,76,48,68,78,39,75,86,48,51,43,85,76,45,76,46,70,58,74,61,76,61,82,128

Secondary structure (DSSP, 8-state):
--GGGTSS-TTS-----TT--STT-TTS---TTTTTT-------TT-S-----------SS-GGGS-SEEEEEE----GGGGGSGGG-EEEEEEE-STTS--

Radius of gyration: 15.29 Å; Cα contacts (8 Å, |Δi|>4): 102; chains: 1; bounding box: 40×30×35 Å

Organism: NCBI:txid392032

pLDDT: mean 85.9, std 11.95, range [49.31, 96.88]

Sequence (102 aa):
MPVQAFDGNANTKYTSFGPCKLDNCKGNLFPENCGLNTGLYLALQQGATFIVGLQLSTGNDFPRRDPIMVTLEGSNQSGTNLTLGSSWTLIYSGRSGLATDP